Protein AF-A0A8H6C414-F1 (afdb_monomer_lite)

Secondary structure (DSSP, 8-state):
-PPPPPHHHHHH-TT--SS--GGGGGGHHHHHHHHTT---HHHHHHHHHHHHHHHHHHHHHHTS-TT-HHHHHHHHHHHHHHHHTTS-S-SS-TTHHHHT--HHHHHTTB--S--TT---TTPBPPHHHHTT----TT-HHHHHHHHHTT---SGGG-

Structure (mmCIF, N/CA/C/O backbone):
data_AF-A0A8H6C414-F1
#
_entry.id   AF-A0A8H6C414-F1
#
loop_
_atom_site.group_PDB
_atom_site.id
_atom_site.type_symbol
_atom_site.label_atom_id
_atom_site.label_alt_id
_atom_site.label_comp_id
_atom_site.label_asym_id
_atom_site.label_entity_id
_atom_site.label_seq_id
_atom_site.pdbx_PDB_ins_code
_atom_site.Cartn_x
_atom_site.Cartn_y
_atom_site.Cartn_z
_atom_site.occupancy
_atom_site.B_iso_or_equiv
_atom_site.auth_seq_id
_atom_site.auth_comp_id
_atom_site.auth_asym_id
_atom_site.auth_atom_id
_atom_site.pdbx_PDB_model_num
ATOM 1 N N . MET A 1 1 ? -16.250 -7.661 -30.172 1.00 55.28 1 MET A N 1
ATOM 2 C CA . MET A 1 1 ? -16.995 -6.475 -29.689 1.00 55.28 1 MET A CA 1
ATOM 3 C C . MET A 1 1 ? -18.464 -6.664 -30.023 1.00 55.28 1 MET A C 1
ATOM 5 O O . MET A 1 1 ? -18.756 -7.113 -31.124 1.00 55.28 1 MET A O 1
ATOM 9 N N . VAL A 1 2 ? -19.365 -6.396 -29.077 1.00 76.69 2 VAL A N 1
ATOM 10 C CA . VAL A 1 2 ? -20.818 -6.556 -29.272 1.00 76.69 2 VAL A CA 1
ATOM 11 C C . VAL A 1 2 ? -21.395 -5.284 -29.899 1.00 76.69 2 VAL A C 1
ATOM 13 O O . VAL A 1 2 ? -20.904 -4.189 -29.630 1.00 76.69 2 VAL A O 1
ATOM 16 N N . ARG A 1 3 ? -22.421 -5.423 -30.749 1.00 89.00 3 ARG A N 1
ATOM 17 C CA . ARG A 1 3 ? -23.124 -4.279 -31.353 1.00 89.00 3 ARG A CA 1
ATOM 18 C C . ARG A 1 3 ? -23.743 -3.371 -30.285 1.00 89.00 3 ARG A C 1
ATOM 20 O O . ARG A 1 3 ? -24.159 -3.845 -29.230 1.00 89.00 3 ARG A O 1
ATOM 27 N N . ALA A 1 4 ? -23.894 -2.085 -30.593 1.00 89.44 4 ALA A N 1
ATOM 28 C CA . ALA A 1 4 ? -24.640 -1.169 -29.735 1.00 89.44 4 ALA A CA 1
ATOM 29 C C . ALA A 1 4 ? -26.139 -1.537 -29.707 1.00 89.44 4 ALA A C 1
ATOM 31 O O . ALA A 1 4 ? -26.754 -1.771 -30.752 1.00 89.44 4 ALA A O 1
ATOM 32 N N . LEU A 1 5 ? -26.720 -1.592 -28.504 1.00 89.75 5 LEU A N 1
ATOM 33 C CA . LEU A 1 5 ? -28.137 -1.902 -28.290 1.00 89.75 5 LEU A CA 1
ATOM 34 C C . LEU A 1 5 ? -29.018 -0.684 -28.601 1.00 89.75 5 LEU A C 1
ATOM 36 O O . LEU A 1 5 ? -28.712 0.441 -28.195 1.00 89.75 5 LEU A O 1
ATOM 40 N N . LYS A 1 6 ? -30.151 -0.913 -29.271 1.00 93.19 6 LYS A N 1
ATOM 41 C CA . LYS A 1 6 ? -31.196 0.098 -29.500 1.00 93.19 6 LYS A CA 1
ATOM 42 C C . LYS A 1 6 ? -31.858 0.494 -28.173 1.00 93.19 6 LYS A C 1
ATOM 44 O O . LYS A 1 6 ? -31.797 -0.236 -27.185 1.00 93.19 6 LYS A O 1
ATOM 49 N N . HIS A 1 7 ? -32.560 1.629 -28.151 1.00 92.12 7 HIS A N 1
ATOM 50 C CA . HIS A 1 7 ? -33.200 2.151 -26.934 1.00 92.12 7 HIS A CA 1
ATOM 51 C C . HIS A 1 7 ? -34.123 1.130 -26.235 1.00 92.12 7 HIS A C 1
ATOM 53 O O . HIS A 1 7 ? -34.036 0.944 -25.021 1.00 92.12 7 HIS A O 1
ATOM 59 N N . HIS A 1 8 ? -34.970 0.425 -26.993 1.00 95.00 8 HIS A N 1
ATOM 60 C CA . HIS A 1 8 ? -35.868 -0.597 -26.442 1.00 95.00 8 HIS A CA 1
ATOM 61 C C . HIS A 1 8 ? -35.103 -1.820 -25.907 1.00 95.00 8 HIS A C 1
ATOM 63 O O . HIS A 1 8 ? -35.421 -2.314 -24.828 1.00 95.00 8 HIS A O 1
ATOM 69 N N . GLU A 1 9 ? -34.048 -2.250 -26.602 1.00 91.81 9 GLU A N 1
ATOM 70 C CA . GLU A 1 9 ? -33.185 -3.364 -26.189 1.00 91.81 9 GLU A CA 1
ATOM 71 C C . GLU A 1 9 ? -32.452 -3.030 -24.883 1.00 91.81 9 GLU A C 1
ATOM 73 O O . GLU A 1 9 ? -32.465 -3.824 -23.947 1.00 91.81 9 GLU A O 1
ATOM 78 N N . LYS A 1 10 ? -31.898 -1.817 -24.761 1.00 91.00 10 LYS A N 1
ATOM 79 C CA . LYS A 1 10 ? -31.228 -1.346 -23.537 1.00 91.00 10 LYS A CA 1
ATOM 80 C C . LYS A 1 10 ? -32.195 -1.212 -22.356 1.00 91.00 10 LYS A C 1
ATOM 82 O O . LYS A 1 10 ? -31.804 -1.438 -21.212 1.00 91.00 10 LYS A O 1
ATOM 87 N N . LYS A 1 11 ? -33.464 -0.862 -22.611 1.00 92.62 11 LYS A N 1
ATOM 88 C CA . LYS A 1 11 ? -34.499 -0.776 -21.566 1.00 92.62 11 LYS A CA 1
ATOM 89 C C . LYS A 1 11 ? -34.843 -2.154 -20.987 1.00 92.62 11 LYS A C 1
ATOM 91 O O . LYS A 1 11 ? -35.107 -2.226 -19.787 1.00 92.62 11 LYS A O 1
ATOM 96 N N . LEU A 1 12 ? -34.804 -3.207 -21.806 1.00 92.94 12 LEU A N 1
ATOM 97 C CA . LEU A 1 12 ? -35.007 -4.599 -21.384 1.00 92.94 12 LEU A CA 1
ATOM 98 C C . LEU A 1 12 ? -33.736 -5.197 -20.755 1.00 92.94 12 LEU A C 1
ATOM 100 O O . LEU A 1 12 ? -33.794 -5.822 -19.700 1.00 92.94 12 LEU A O 1
ATOM 104 N N . LEU A 1 13 ? -32.573 -4.945 -21.355 1.00 91.00 13 LEU A N 1
ATOM 105 C CA . LEU A 1 13 ? -31.289 -5.564 -21.013 1.00 91.00 13 LEU A CA 1
ATOM 106 C C . LEU A 1 13 ? -30.410 -4.657 -20.137 1.00 91.00 13 LEU A C 1
ATOM 108 O O . LEU A 1 13 ? -29.218 -4.502 -20.375 1.00 91.00 13 LEU A O 1
ATOM 112 N N . LYS A 1 14 ? -30.982 -4.053 -19.089 1.00 88.44 14 LYS A N 1
ATOM 113 C CA . LYS A 1 14 ? -30.260 -3.088 -18.230 1.00 88.44 14 LYS A CA 1
ATOM 114 C C . LYS A 1 14 ? -29.111 -3.689 -17.417 1.00 88.44 14 LYS A C 1
ATOM 116 O O . LYS A 1 14 ? -28.206 -2.965 -17.026 1.00 88.44 14 LYS A O 1
ATOM 121 N N . LYS A 1 15 ? -29.193 -4.982 -17.095 1.00 88.38 15 LYS A N 1
ATOM 122 C CA . LYS A 1 15 ? -28.200 -5.702 -16.276 1.00 88.38 15 LYS A CA 1
ATOM 123 C C . LYS A 1 15 ? -27.176 -6.465 -17.120 1.00 88.38 15 LYS A C 1
ATOM 125 O O . LYS A 1 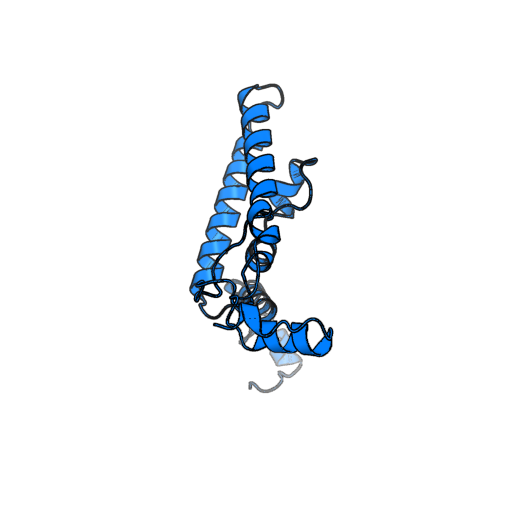15 ? -26.329 -7.141 -16.550 1.00 88.38 15 LYS A O 1
ATOM 130 N N . VAL A 1 16 ? -27.308 -6.426 -18.445 1.00 86.94 16 VAL A N 1
ATOM 131 C CA . VAL A 1 16 ? -26.454 -7.195 -19.348 1.00 86.94 16 VAL A CA 1
ATOM 132 C C . VAL A 1 16 ? -25.250 -6.340 -19.705 1.00 86.94 16 VAL A C 1
ATOM 134 O O . VAL A 1 16 ? -25.345 -5.430 -20.525 1.00 86.94 16 VAL A O 1
ATOM 137 N N . ASP A 1 17 ? -24.130 -6.658 -19.071 1.00 85.94 17 ASP A N 1
ATOM 138 C CA . ASP A 1 17 ? -22.801 -6.189 -19.439 1.00 85.94 17 ASP A CA 1
ATOM 139 C C . ASP A 1 17 ? -21.892 -7.420 -19.574 1.00 85.94 17 ASP A C 1
ATOM 141 O O . ASP A 1 17 ? -21.888 -8.304 -18.714 1.00 85.94 17 ASP A O 1
ATOM 145 N N . PHE A 1 18 ? -21.184 -7.521 -20.699 1.00 86.25 18 PHE A N 1
ATOM 146 C CA . PHE A 1 18 ? -20.274 -8.634 -20.980 1.00 86.25 18 PHE A CA 1
ATOM 147 C C . PHE A 1 18 ? -18.849 -8.372 -20.484 1.00 86.25 18 PHE A C 1
ATOM 149 O O . PHE A 1 18 ? -18.038 -9.293 -20.500 1.00 86.25 18 PHE A O 1
ATOM 156 N N . LEU A 1 19 ? -18.529 -7.130 -20.114 1.00 86.38 19 LEU A N 1
ATOM 157 C CA . LEU A 1 19 ? -17.177 -6.706 -19.756 1.00 86.38 19 LEU A CA 1
ATOM 158 C C . LEU A 1 19 ? -17.021 -6.471 -18.257 1.00 86.38 19 LEU A C 1
ATOM 160 O O . LEU A 1 19 ? -15.964 -6.773 -17.714 1.00 86.38 19 LEU A O 1
ATOM 164 N N . ASP A 1 20 ? -18.036 -5.914 -17.600 1.00 87.19 20 ASP A N 1
ATOM 165 C CA . ASP A 1 20 ? -17.986 -5.609 -16.171 1.00 87.19 20 ASP A CA 1
ATOM 166 C C . ASP A 1 20 ? -19.025 -6.431 -15.411 1.00 87.19 20 ASP A C 1
ATOM 168 O O . ASP A 1 20 ? -20.238 -6.205 -15.502 1.00 87.19 20 ASP A O 1
ATOM 172 N N . TRP A 1 21 ? -18.551 -7.428 -14.668 1.00 87.56 21 TRP A N 1
ATOM 173 C CA . TRP A 1 21 ? -19.389 -8.182 -13.749 1.00 87.56 21 TRP A CA 1
ATOM 174 C C . TRP A 1 21 ? -19.238 -7.640 -12.335 1.00 87.56 21 TRP A C 1
ATOM 176 O O . TRP A 1 21 ? -18.166 -7.237 -11.899 1.00 87.56 21 TRP A O 1
ATOM 186 N N . LYS A 1 22 ? -20.311 -7.721 -11.538 1.00 87.56 22 LYS A N 1
ATOM 187 C CA . LYS A 1 22 ? -20.277 -7.273 -10.131 1.00 87.56 22 LYS A CA 1
ATOM 188 C C . LYS A 1 22 ? -19.168 -7.941 -9.308 1.00 87.56 22 LYS A C 1
ATOM 190 O O . LYS A 1 22 ? -18.692 -7.352 -8.342 1.00 87.56 22 LYS A O 1
ATOM 195 N N . GLN A 1 23 ? -18.783 -9.162 -9.675 1.00 87.62 23 GLN A N 1
ATOM 196 C CA . GLN A 1 23 ? -17.696 -9.899 -9.038 1.00 87.62 23 GLN A CA 1
ATOM 197 C C . GLN A 1 23 ? -16.316 -9.284 -9.316 1.00 87.62 23 GLN A C 1
ATOM 199 O O . GLN A 1 23 ? -15.444 -9.372 -8.453 1.00 87.62 23 GLN A O 1
ATOM 204 N N . ASP A 1 24 ? -16.141 -8.612 -10.455 1.00 82.81 24 ASP A N 1
ATOM 205 C CA . ASP A 1 24 ? -14.862 -8.036 -10.884 1.00 82.81 24 ASP A CA 1
ATOM 206 C C . ASP A 1 24 ? -14.526 -6.735 -10.140 1.00 82.81 24 ASP A C 1
ATOM 208 O O . ASP A 1 24 ? -13.420 -6.208 -10.261 1.00 82.81 24 ASP A O 1
ATOM 212 N N . GLN A 1 25 ? -15.469 -6.212 -9.343 1.00 83.50 25 GLN A N 1
ATOM 213 C CA . GLN A 1 25 ? -15.310 -5.002 -8.527 1.00 83.50 25 GLN A CA 1
ATOM 214 C C . GLN A 1 25 ? -14.706 -3.827 -9.323 1.00 83.50 25 GLN A C 1
ATOM 216 O O . GLN A 1 25 ? -13.830 -3.112 -8.825 1.00 83.50 25 GLN A O 1
ATOM 221 N N . GLY A 1 26 ? -15.151 -3.642 -10.572 1.00 86.00 26 GLY A N 1
ATOM 222 C CA . GLY A 1 26 ? -14.665 -2.583 -11.458 1.00 86.00 26 GLY A CA 1
ATOM 223 C C . GLY A 1 26 ? -13.219 -2.775 -11.925 1.00 86.00 26 GLY A C 1
ATOM 224 O O . GLY A 1 26 ? -12.509 -1.790 -12.124 1.00 86.00 26 GLY A O 1
ATOM 225 N N . HIS A 1 27 ? -12.751 -4.025 -12.052 1.00 87.06 27 HIS A N 1
ATOM 226 C CA . HIS A 1 27 ? -11.415 -4.388 -12.558 1.00 87.06 27 HIS A CA 1
ATOM 227 C C . HIS A 1 27 ? -10.257 -3.728 -11.800 1.00 87.06 27 HIS A C 1
ATOM 229 O O . HIS A 1 27 ? -9.177 -3.472 -12.349 1.00 87.06 27 HIS A O 1
ATOM 235 N N . ARG A 1 28 ? -10.466 -3.441 -10.509 1.00 87.38 28 ARG A N 1
ATOM 236 C CA . ARG A 1 28 ? -9.484 -2.747 -9.663 1.00 87.38 28 ARG A CA 1
ATOM 237 C C . ARG A 1 28 ? -8.161 -3.500 -9.581 1.00 87.38 28 ARG A C 1
ATOM 239 O O . ARG A 1 28 ? -7.095 -2.892 -9.523 1.00 87.38 28 ARG A O 1
ATOM 246 N N . ASP A 1 29 ? -8.232 -4.821 -9.597 1.00 89.00 29 ASP A N 1
ATOM 247 C CA . ASP A 1 29 ? -7.068 -5.693 -9.624 1.00 89.00 29 ASP A CA 1
ATOM 248 C C . ASP A 1 29 ? -6.194 -5.462 -10.866 1.00 89.00 29 ASP A C 1
ATOM 250 O O . ASP A 1 29 ? -4.993 -5.234 -10.754 1.00 89.00 29 ASP A O 1
ATOM 254 N N . THR A 1 30 ? -6.809 -5.395 -12.039 1.00 91.00 30 THR A N 1
ATOM 255 C CA . THR A 1 30 ? -6.170 -5.173 -13.331 1.00 91.00 30 THR A CA 1
ATOM 256 C C . THR A 1 30 ? -5.620 -3.756 -13.415 1.00 91.00 30 THR A C 1
ATOM 258 O O . THR A 1 30 ? -4.513 -3.558 -13.915 1.00 91.00 30 THR A O 1
ATOM 261 N N . GLN A 1 31 ? -6.339 -2.770 -12.870 1.00 91.75 31 GLN A N 1
ATOM 262 C CA . GLN A 1 31 ? -5.851 -1.396 -12.765 1.00 91.75 31 GLN A CA 1
ATOM 263 C C . GLN A 1 31 ? -4.562 -1.326 -11.933 1.00 91.75 31 GLN A C 1
ATOM 265 O O . GLN A 1 31 ? -3.556 -0.807 -12.411 1.00 91.75 31 GLN A O 1
ATOM 270 N N . VAL A 1 32 ? -4.566 -1.890 -10.721 1.00 91.69 32 VAL A N 1
ATOM 271 C CA . VAL A 1 32 ? -3.405 -1.869 -9.814 1.00 91.69 32 VAL A CA 1
ATOM 272 C C . VAL A 1 32 ? -2.231 -2.654 -10.400 1.00 91.69 32 VAL A C 1
ATOM 274 O O . VAL A 1 32 ? -1.097 -2.173 -10.359 1.00 91.69 32 VAL A O 1
ATOM 277 N N . MET A 1 33 ? -2.489 -3.821 -10.994 1.00 90.88 33 MET A N 1
ATOM 278 C CA . MET A 1 33 ? -1.456 -4.616 -11.663 1.00 90.88 33 MET A CA 1
ATOM 279 C C . MET A 1 33 ? -0.795 -3.853 -12.810 1.00 90.88 33 MET A C 1
ATOM 281 O O . MET A 1 33 ? 0.428 -3.881 -12.924 1.00 90.88 33 MET A O 1
ATOM 285 N N . ARG A 1 34 ? -1.578 -3.130 -13.622 1.00 90.94 34 ARG A N 1
ATOM 286 C CA . ARG A 1 34 ? -1.046 -2.282 -14.698 1.00 90.94 34 ARG A CA 1
ATOM 287 C C . ARG A 1 34 ? -0.235 -1.110 -14.150 1.00 90.94 34 ARG A C 1
ATOM 289 O O . ARG A 1 34 ? 0.830 -0.826 -14.683 1.00 90.94 34 ARG A O 1
ATOM 296 N N . THR A 1 35 ? -0.705 -0.455 -13.086 1.00 90.12 35 THR A N 1
ATOM 297 C CA . THR A 1 35 ? -0.011 0.695 -12.483 1.00 90.12 35 THR A CA 1
ATOM 298 C C . THR A 1 35 ? 1.359 0.327 -11.914 1.00 90.12 35 THR A C 1
ATOM 300 O O . THR A 1 35 ? 2.308 1.078 -12.109 1.00 90.12 35 THR A O 1
ATOM 303 N N . TYR A 1 36 ? 1.474 -0.809 -11.220 1.00 89.56 36 TYR A N 1
ATOM 304 C CA . TYR A 1 36 ? 2.719 -1.223 -10.552 1.00 89.56 36 TYR A CA 1
ATOM 305 C C . TYR A 1 36 ? 3.469 -2.343 -11.280 1.00 89.56 36 TYR A C 1
ATOM 307 O O . TYR A 1 36 ? 4.361 -2.951 -10.697 1.00 89.56 36 TYR A O 1
ATOM 315 N N . HIS A 1 37 ? 3.097 -2.629 -12.530 1.00 87.56 37 HIS A N 1
ATOM 316 C CA . HIS A 1 37 ? 3.706 -3.667 -13.361 1.00 87.56 37 HIS A CA 1
ATOM 317 C C . HIS A 1 37 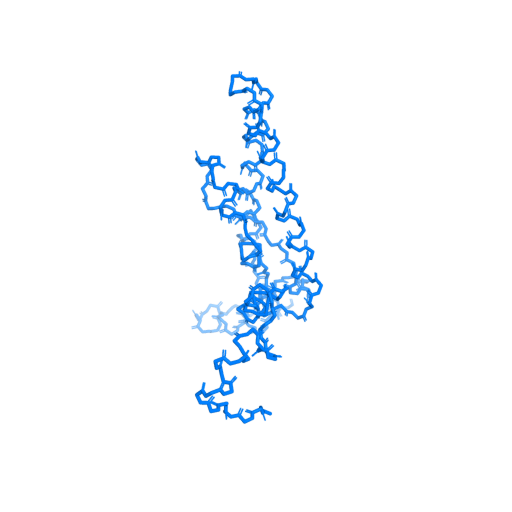? 3.848 -5.024 -12.638 1.00 87.56 37 HIS A C 1
ATOM 319 O O . HIS A 1 37 ? 4.922 -5.619 -12.552 1.00 87.56 37 HIS A O 1
ATOM 325 N N . ILE A 1 38 ? 2.745 -5.515 -12.073 1.00 87.88 38 ILE A N 1
ATOM 326 C CA . ILE A 1 38 ? 2.714 -6.822 -11.409 1.00 87.88 38 ILE A CA 1
ATOM 327 C C . ILE A 1 38 ? 2.563 -7.903 -12.481 1.00 87.88 38 ILE A C 1
ATOM 329 O O . ILE A 1 38 ? 1.561 -7.928 -13.195 1.00 87.88 38 ILE A O 1
ATOM 333 N N . GLN A 1 39 ? 3.545 -8.799 -12.571 1.00 86.25 39 GLN A N 1
ATOM 334 C CA . GLN A 1 39 ? 3.563 -9.880 -13.562 1.00 86.25 39 GLN A CA 1
ATOM 335 C C . GLN A 1 39 ? 2.593 -11.008 -13.190 1.00 86.25 39 GLN A C 1
ATOM 337 O O . GLN A 1 39 ? 1.798 -11.454 -14.015 1.00 86.25 39 GLN A O 1
ATOM 342 N N . ASN A 1 40 ? 2.614 -11.429 -11.924 1.00 89.50 40 ASN A N 1
ATOM 343 C CA . ASN A 1 40 ? 1.815 -12.552 -11.450 1.00 89.50 40 ASN A CA 1
ATOM 344 C C . ASN A 1 40 ? 0.456 -12.083 -10.926 1.00 89.50 40 ASN A C 1
ATOM 346 O O . ASN A 1 40 ? 0.368 -11.265 -10.008 1.00 89.50 40 ASN A O 1
ATOM 350 N N . ARG A 1 41 ? -0.628 -12.661 -11.453 1.00 88.81 41 ARG A N 1
ATOM 351 C CA . ARG A 1 41 ? -1.994 -12.372 -10.986 1.00 88.81 41 ARG A CA 1
ATOM 352 C C . ARG A 1 41 ? -2.217 -12.769 -9.526 1.00 88.81 41 ARG A C 1
ATOM 354 O O . ARG A 1 41 ? -2.922 -12.076 -8.795 1.00 88.81 41 ARG A O 1
ATOM 361 N N . GLU A 1 42 ? -1.596 -13.860 -9.089 1.00 91.19 42 GLU A N 1
ATOM 362 C CA . GLU A 1 42 ? -1.721 -14.354 -7.716 1.00 91.19 42 GLU A CA 1
ATOM 363 C C . GLU A 1 42 ? -1.198 -13.373 -6.668 1.00 91.19 42 GLU A C 1
ATOM 365 O O . GLU A 1 42 ? -1.753 -13.302 -5.571 1.00 91.19 42 GLU A O 1
ATOM 370 N N . ASP A 1 43 ? -0.155 -12.608 -6.991 1.00 90.50 43 ASP A N 1
ATOM 371 C CA . ASP A 1 43 ? 0.483 -11.689 -6.046 1.00 90.50 43 ASP A CA 1
ATOM 372 C C . ASP A 1 43 ? -0.510 -10.639 -5.555 1.00 90.50 43 ASP A C 1
ATOM 374 O O . ASP A 1 43 ? -0.570 -10.339 -4.362 1.00 90.50 43 ASP A O 1
ATOM 378 N N . TYR A 1 44 ? -1.366 -10.144 -6.454 1.00 91.75 44 TYR A N 1
ATOM 379 C CA . TYR A 1 44 ? -2.427 -9.214 -6.087 1.00 91.75 44 TYR A CA 1
ATOM 380 C C . TYR A 1 44 ? -3.378 -9.825 -5.049 1.00 91.75 44 TYR A C 1
ATOM 382 O O . TYR A 1 44 ? -3.683 -9.198 -4.031 1.00 91.75 44 TYR A O 1
ATOM 390 N N . HIS A 1 45 ? -3.821 -11.066 -5.266 1.00 92.50 45 HIS A N 1
ATOM 391 C CA . HIS A 1 45 ? -4.729 -11.749 -4.345 1.00 92.50 45 HIS A CA 1
ATOM 392 C C . HIS A 1 45 ? -4.054 -12.069 -3.001 1.00 92.50 45 HIS A C 1
ATOM 394 O O . HIS A 1 45 ? -4.687 -11.906 -1.953 1.00 92.50 45 HIS A O 1
ATOM 400 N N . LYS A 1 46 ? -2.764 -12.438 -3.006 1.00 93.44 46 LYS A N 1
ATOM 401 C CA . LYS A 1 46 ? -1.954 -12.645 -1.792 1.00 93.44 46 LYS A CA 1
ATOM 402 C C . LYS A 1 46 ? -1.863 -11.355 -0.970 1.00 93.44 46 LYS A C 1
ATOM 404 O O . LYS A 1 46 ? -2.181 -11.368 0.220 1.00 93.44 46 LYS A O 1
ATOM 409 N N . TYR A 1 47 ? -1.534 -10.225 -1.598 1.00 93.38 47 TYR A N 1
ATOM 410 C CA . TYR A 1 47 ? -1.494 -8.930 -0.912 1.00 93.38 47 TYR A CA 1
ATOM 411 C C . TYR A 1 47 ? -2.867 -8.485 -0.410 1.00 93.38 47 TYR A C 1
ATOM 413 O O . TYR A 1 47 ? -2.978 -7.983 0.708 1.00 93.38 47 TYR A O 1
ATOM 421 N N . ASN A 1 48 ? -3.928 -8.710 -1.187 1.00 93.12 48 ASN A N 1
ATOM 422 C CA . ASN A 1 48 ? -5.280 -8.360 -0.762 1.00 93.12 48 ASN A CA 1
ATOM 423 C C . ASN A 1 48 ? -5.715 -9.155 0.477 1.00 93.12 48 ASN A C 1
ATOM 425 O O . ASN A 1 48 ? -6.324 -8.591 1.387 1.00 93.12 48 ASN A O 1
ATOM 429 N N . LYS A 1 49 ? -5.345 -10.440 0.555 1.00 95.06 49 LYS A N 1
ATOM 430 C CA . LYS A 1 49 ? -5.583 -11.272 1.740 1.00 95.06 49 LYS A CA 1
ATOM 431 C C . LYS A 1 49 ? -4.866 -10.709 2.969 1.00 95.06 49 LYS A C 1
ATOM 433 O O . LYS A 1 49 ? -5.506 -10.522 3.999 1.00 95.06 49 LYS A O 1
ATOM 438 N N . ILE A 1 50 ? -3.591 -10.338 2.829 1.00 94.12 50 ILE A N 1
ATOM 439 C CA . ILE A 1 50 ? -2.798 -9.731 3.912 1.00 94.12 50 ILE A CA 1
ATOM 440 C C . ILE A 1 50 ? -3.429 -8.414 4.386 1.00 94.12 50 ILE A C 1
ATOM 442 O O . ILE A 1 50 ? -3.622 -8.221 5.586 1.00 94.12 50 ILE A O 1
ATOM 446 N N . CYS A 1 51 ? -3.812 -7.520 3.467 1.00 93.50 51 CYS A N 1
ATOM 447 C CA . CYS A 1 51 ? -4.523 -6.290 3.827 1.00 93.50 51 CYS A CA 1
ATOM 448 C C . CYS A 1 51 ? -5.850 -6.586 4.539 1.00 93.50 51 CYS A C 1
ATOM 450 O O . CYS A 1 51 ? -6.205 -5.893 5.490 1.00 93.50 51 CYS A O 1
ATOM 452 N N . GLY A 1 52 ? -6.584 -7.609 4.094 1.00 93.94 52 GLY A N 1
ATOM 453 C CA . GLY A 1 52 ? -7.810 -8.063 4.742 1.00 93.94 52 GLY A CA 1
ATOM 454 C C . GLY A 1 52 ? -7.573 -8.529 6.177 1.00 93.94 52 GLY A C 1
ATOM 455 O O . GLY A 1 52 ? -8.318 -8.138 7.070 1.00 93.94 52 GLY A O 1
ATOM 456 N N . ASP A 1 53 ? -6.521 -9.305 6.422 1.00 94.44 53 ASP A N 1
ATOM 457 C CA . ASP A 1 53 ? -6.208 -9.818 7.757 1.00 94.44 53 ASP A CA 1
ATOM 458 C C . ASP A 1 53 ? -5.722 -8.713 8.707 1.00 94.44 53 ASP A C 1
ATOM 460 O O . ASP A 1 53 ? -6.130 -8.690 9.870 1.00 94.44 53 ASP A O 1
ATOM 464 N N . ILE A 1 54 ? -4.967 -7.728 8.205 1.00 92.94 54 ILE A N 1
ATOM 465 C CA . ILE A 1 54 ? -4.608 -6.520 8.970 1.00 92.94 54 ILE A CA 1
ATOM 466 C C . ILE A 1 54 ? -5.866 -5.735 9.363 1.00 92.94 54 ILE A C 1
ATOM 468 O O . ILE A 1 54 ? -6.013 -5.356 10.524 1.00 92.94 54 ILE A O 1
ATOM 472 N N . ARG A 1 55 ? -6.803 -5.527 8.428 1.00 91.81 55 ARG A N 1
ATOM 473 C CA . ARG A 1 55 ? -8.064 -4.824 8.717 1.00 91.81 55 ARG A CA 1
ATOM 474 C C . ARG A 1 55 ? -8.950 -5.596 9.688 1.00 91.81 55 ARG A C 1
ATOM 476 O O . ARG A 1 55 ? -9.523 -4.994 10.586 1.00 91.81 55 ARG A O 1
ATOM 483 N N . LYS A 1 56 ? -9.034 -6.925 9.560 1.00 93.12 56 LYS A N 1
ATOM 484 C CA . LYS A 1 56 ? -9.753 -7.771 10.528 1.00 93.12 56 LYS A CA 1
ATOM 485 C C . LYS A 1 56 ? -9.150 -7.650 11.922 1.00 93.12 56 LYS A C 1
ATOM 487 O O . LYS A 1 56 ? -9.897 -7.591 12.892 1.00 93.12 56 LYS A O 1
ATOM 492 N N . LEU A 1 57 ? -7.820 -7.630 12.032 1.00 92.31 57 LEU A N 1
ATOM 493 C CA . LEU A 1 57 ? -7.144 -7.441 13.312 1.00 92.31 57 LEU A CA 1
ATOM 494 C C . LEU A 1 57 ? -7.442 -6.054 13.893 1.00 92.31 57 LEU A C 1
ATOM 496 O O . LEU A 1 57 ? -7.809 -5.966 15.060 1.00 92.31 57 LEU A O 1
ATOM 500 N N . ALA A 1 58 ? -7.356 -4.999 13.079 1.00 91.44 58 ALA A N 1
ATOM 501 C CA . ALA A 1 58 ? -7.691 -3.636 13.492 1.00 91.44 58 ALA A CA 1
ATOM 502 C C . ALA A 1 58 ? -9.149 -3.522 13.972 1.00 91.44 58 ALA A C 1
ATOM 504 O O . ALA A 1 58 ? -9.396 -2.991 15.049 1.00 91.44 58 ALA A O 1
ATOM 505 N N . HIS A 1 59 ? -10.094 -4.122 13.245 1.00 91.69 59 HIS A N 1
ATOM 506 C CA . HIS A 1 59 ? -11.500 -4.168 13.645 1.00 91.69 59 HIS A CA 1
ATOM 507 C C . HIS A 1 59 ? -11.710 -4.967 14.941 1.00 91.69 59 HIS A C 1
ATOM 509 O O . HIS A 1 59 ? -12.500 -4.597 15.800 1.00 91.69 59 HIS A O 1
ATOM 515 N N . LYS A 1 60 ? -10.998 -6.083 15.136 1.00 91.62 60 LYS A N 1
ATOM 516 C CA . LYS A 1 60 ? -11.066 -6.821 16.410 1.00 91.62 60 LYS A CA 1
ATOM 517 C C . LYS A 1 60 ? -10.528 -5.993 17.578 1.00 91.62 60 LYS A C 1
ATOM 519 O O . LYS A 1 60 ? -11.098 -6.059 18.660 1.00 91.62 60 LYS A O 1
ATOM 524 N N . LEU A 1 61 ? -9.472 -5.208 17.363 1.00 90.19 61 LEU A N 1
ATOM 525 C CA . LEU A 1 61 ? -8.943 -4.288 18.373 1.00 90.19 61 LEU A CA 1
ATOM 526 C C . LEU A 1 61 ? -9.920 -3.144 18.668 1.00 90.19 61 LEU A C 1
ATOM 528 O O . LEU A 1 61 ? -10.058 -2.757 19.827 1.00 90.19 61 LEU A O 1
ATOM 532 N N . SER A 1 62 ? -10.648 -2.647 17.662 1.00 88.75 62 SER A N 1
ATOM 533 C CA . SER A 1 62 ? -11.622 -1.571 17.862 1.00 88.75 62 SER A CA 1
ATOM 534 C C . SER A 1 62 ? -12.832 -1.989 18.701 1.00 88.75 62 SER A C 1
ATOM 536 O O . SER A 1 62 ? -13.439 -1.121 19.326 1.00 88.75 62 SER A O 1
ATOM 538 N N . LEU A 1 63 ? -13.152 -3.289 18.743 1.00 91.94 63 LEU A N 1
ATOM 539 C CA . LEU A 1 63 ? -14.224 -3.861 19.568 1.00 91.94 63 LEU A CA 1
ATOM 540 C C . LEU A 1 63 ? -13.878 -3.958 21.068 1.00 91.94 63 LEU A C 1
ATOM 542 O O . LEU A 1 63 ? -14.783 -4.155 21.874 1.00 91.94 63 LEU A O 1
ATOM 546 N N . LEU A 1 64 ? -12.600 -3.848 21.452 1.00 91.44 64 LEU A N 1
ATOM 547 C CA . LEU A 1 64 ? -12.173 -3.856 22.860 1.00 91.44 64 LEU A CA 1
ATOM 548 C C . LEU A 1 64 ? -12.429 -2.501 23.535 1.00 91.44 64 LEU A C 1
ATOM 550 O O . LEU A 1 64 ? -12.582 -1.489 22.849 1.00 91.44 64 LEU A O 1
ATOM 554 N N . GLN A 1 65 ? -12.421 -2.443 24.871 1.00 91.00 65 GLN A N 1
ATOM 555 C CA . GLN A 1 65 ? -12.601 -1.166 25.567 1.00 91.00 65 GLN A CA 1
ATOM 556 C C . GLN A 1 65 ? -11.402 -0.233 25.300 1.00 91.00 65 GLN A C 1
ATOM 558 O O . GLN A 1 65 ? -10.255 -0.688 25.304 1.00 91.00 65 GLN A O 1
ATOM 563 N N . PRO A 1 66 ? -11.621 1.078 25.075 1.00 88.62 66 PRO A N 1
ATOM 564 C CA . PRO A 1 66 ? -10.537 2.029 24.799 1.00 88.62 66 PRO A CA 1
ATOM 565 C C . PRO A 1 66 ? -9.502 2.160 25.925 1.00 88.62 66 PRO A C 1
ATOM 567 O O . PRO A 1 66 ? -8.366 2.548 25.677 1.00 88.62 66 PRO A O 1
ATOM 570 N N . THR A 1 67 ? -9.897 1.853 27.160 1.00 92.69 67 THR A N 1
ATOM 571 C CA . THR A 1 67 ? -9.068 1.974 28.367 1.00 92.69 67 THR A CA 1
ATOM 572 C C . THR A 1 67 ? -8.156 0.775 28.607 1.00 92.69 67 THR A C 1
ATOM 574 O O . THR A 1 67 ? -7.265 0.854 29.451 1.00 92.69 67 THR A O 1
ATOM 577 N N . ASP A 1 68 ? -8.369 -0.337 27.899 1.00 93.88 68 ASP A N 1
ATOM 578 C CA . ASP A 1 68 ? -7.634 -1.571 28.155 1.00 93.88 68 ASP A CA 1
ATOM 579 C C . ASP A 1 68 ? -6.156 -1.428 27.743 1.00 93.88 68 ASP A C 1
ATOM 581 O O . ASP A 1 68 ? -5.862 -1.131 26.578 1.00 93.88 68 ASP A O 1
ATOM 585 N N . PRO A 1 69 ? -5.188 -1.733 28.634 1.00 94.31 69 PRO A N 1
ATOM 586 C CA . PRO A 1 69 ? -3.760 -1.642 28.311 1.00 94.31 69 PRO A CA 1
ATOM 587 C C . PRO A 1 69 ? -3.346 -2.521 27.123 1.00 94.31 69 PRO A C 1
ATOM 589 O O . PRO A 1 69 ? -2.426 -2.188 26.374 1.00 94.31 69 PRO A O 1
ATOM 592 N N . PHE A 1 70 ? -4.038 -3.648 26.932 1.00 94.38 70 PHE A N 1
ATOM 593 C CA . PHE A 1 70 ? -3.804 -4.567 25.821 1.00 94.38 70 PHE A CA 1
ATOM 594 C C . PHE A 1 70 ? -4.082 -3.902 24.470 1.00 94.38 70 PHE A C 1
ATOM 596 O O . PHE A 1 70 ? -3.268 -4.004 23.549 1.00 94.38 70 PHE A O 1
ATOM 603 N N . ARG A 1 71 ? -5.201 -3.175 24.366 1.00 92.62 71 ARG A N 1
ATOM 604 C CA . ARG A 1 71 ? -5.593 -2.469 23.147 1.00 92.62 71 ARG A CA 1
ATOM 605 C C . ARG A 1 71 ? -4.539 -1.431 22.773 1.00 92.62 71 ARG A C 1
ATOM 607 O O . ARG A 1 71 ? -4.010 -1.485 21.667 1.00 92.62 71 ARG A O 1
ATOM 614 N N . ILE A 1 72 ? -4.163 -0.577 23.724 1.00 91.19 72 ILE A N 1
ATOM 615 C CA . ILE A 1 72 ? -3.180 0.498 23.521 1.00 91.19 72 ILE A CA 1
ATOM 616 C C . ILE A 1 72 ? -1.834 -0.075 23.054 1.00 91.19 72 ILE A C 1
ATOM 618 O O . ILE A 1 72 ? -1.266 0.377 22.057 1.00 91.19 72 ILE A O 1
ATOM 622 N N . LYS A 1 73 ? -1.345 -1.126 23.727 1.00 93.75 73 LYS A N 1
ATOM 623 C CA . LYS A 1 73 ? -0.069 -1.770 23.388 1.00 93.75 73 LYS A CA 1
ATOM 624 C C . LYS A 1 73 ? -0.078 -2.369 21.979 1.00 93.75 73 LYS A C 1
ATOM 626 O O . LYS A 1 73 ? 0.880 -2.185 21.228 1.00 93.75 73 LYS A O 1
ATOM 631 N N . HIS A 1 74 ? -1.132 -3.099 21.615 1.00 92.12 74 HIS A N 1
ATOM 632 C CA . HIS A 1 74 ? -1.209 -3.764 20.313 1.00 92.12 74 HIS A CA 1
ATOM 633 C C . HIS A 1 74 ? -1.505 -2.800 19.162 1.00 92.12 74 HIS A C 1
ATOM 635 O O . HIS A 1 74 ? -0.968 -2.998 18.072 1.00 92.12 74 HIS A O 1
ATOM 641 N N . GLU A 1 75 ? -2.283 -1.742 19.396 1.00 89.88 75 GLU A N 1
ATOM 642 C CA . GLU A 1 75 ? -2.466 -0.655 18.430 1.00 89.88 75 GLU A CA 1
ATOM 643 C C . GLU A 1 75 ? -1.132 0.040 18.135 1.00 89.88 75 GLU A C 1
ATOM 645 O O . GLU A 1 75 ? -0.765 0.194 16.967 1.00 89.88 75 GLU A O 1
ATOM 650 N N . GLN A 1 76 ? -0.364 0.379 19.177 1.00 91.50 76 GLN A N 1
ATOM 651 C CA . GLN A 1 76 ? 0.956 0.989 19.023 1.00 91.50 76 GLN A CA 1
ATOM 652 C C . GLN A 1 76 ? 1.921 0.068 18.266 1.00 91.50 76 GLN A C 1
ATOM 654 O O . GLN A 1 76 ? 2.558 0.507 17.309 1.00 91.50 76 GLN A O 1
ATOM 659 N N . LEU A 1 77 ? 1.983 -1.215 18.636 1.00 93.56 77 LEU A N 1
ATOM 660 C CA . LEU A 1 77 ? 2.855 -2.196 17.984 1.00 93.56 77 LEU A CA 1
ATOM 661 C C . LEU A 1 77 ? 2.484 -2.389 16.507 1.00 93.56 77 LEU A C 1
ATOM 663 O O . LEU A 1 77 ? 3.364 -2.468 15.647 1.00 93.56 77 LEU A O 1
ATOM 667 N N . LEU A 1 78 ? 1.187 -2.445 16.191 1.00 91.75 78 LEU A N 1
ATOM 668 C CA . LEU A 1 78 ? 0.711 -2.594 14.817 1.00 91.75 78 LEU A CA 1
ATOM 669 C C . LEU A 1 78 ? 1.044 -1.358 13.970 1.00 91.75 78 LEU A C 1
ATOM 671 O O . LEU A 1 78 ? 1.539 -1.503 12.848 1.00 91.75 78 LEU A O 1
ATOM 675 N N . LEU A 1 79 ? 0.818 -0.157 14.513 1.00 91.50 79 LEU A N 1
ATOM 676 C CA . LEU A 1 79 ? 1.162 1.107 13.858 1.00 91.50 79 LEU A CA 1
ATOM 677 C C . LEU A 1 79 ? 2.665 1.218 13.606 1.00 91.50 79 LEU A C 1
ATOM 679 O O . LEU A 1 79 ? 3.078 1.543 12.493 1.00 91.50 79 LEU A O 1
ATOM 683 N N . GLU A 1 80 ? 3.483 0.906 14.608 1.00 93.19 80 GLU A N 1
ATOM 684 C CA . GLU A 1 80 ? 4.938 0.944 14.500 1.00 93.19 80 GLU A CA 1
ATOM 685 C C . GLU A 1 80 ? 5.450 -0.055 13.460 1.00 93.19 80 GLU A C 1
ATOM 687 O O . GLU A 1 80 ? 6.230 0.307 12.577 1.00 93.19 80 GLU A O 1
ATOM 692 N N . LYS A 1 81 ? 4.944 -1.293 13.480 1.00 92.94 81 LYS A N 1
ATOM 693 C CA . LYS A 1 81 ? 5.328 -2.317 12.503 1.00 92.94 81 LYS A CA 1
ATOM 694 C C . LYS A 1 81 ? 4.975 -1.902 11.073 1.00 92.94 81 LYS A C 1
ATOM 696 O O . LYS A 1 81 ? 5.807 -2.031 10.176 1.00 92.94 81 LYS A O 1
ATOM 701 N N . LEU A 1 82 ? 3.766 -1.389 10.841 1.00 91.88 82 LEU A N 1
ATOM 702 C CA . LEU A 1 82 ? 3.331 -0.940 9.510 1.00 91.88 82 LEU A CA 1
ATOM 703 C C . LEU A 1 82 ? 4.072 0.312 9.036 1.00 91.88 82 LEU A C 1
ATOM 705 O O . LEU A 1 82 ? 4.324 0.455 7.835 1.00 91.88 82 LEU A O 1
ATOM 709 N N . TYR A 1 83 ? 4.441 1.194 9.964 1.00 92.44 83 TYR A N 1
ATOM 710 C CA . TYR A 1 83 ? 5.284 2.345 9.676 1.00 92.44 83 TYR A CA 1
ATOM 711 C C . TYR A 1 83 ? 6.694 1.903 9.274 1.00 92.44 83 TYR A C 1
ATOM 713 O O . TYR A 1 83 ? 7.147 2.295 8.201 1.00 92.44 83 TYR A O 1
ATOM 721 N N . ASN A 1 84 ? 7.340 1.020 10.043 1.00 92.50 84 ASN A N 1
ATOM 722 C CA . ASN A 1 84 ? 8.688 0.510 9.755 1.00 92.50 84 ASN A CA 1
ATOM 723 C C . ASN A 1 84 ? 8.745 -0.269 8.429 1.00 92.50 84 ASN A C 1
ATOM 725 O O . ASN A 1 84 ? 9.701 -0.139 7.663 1.00 92.50 84 ASN A O 1
ATOM 729 N N . MET A 1 85 ? 7.689 -1.021 8.097 1.00 89.75 85 MET A N 1
ATOM 730 C CA . MET A 1 85 ? 7.557 -1.662 6.780 1.00 89.75 85 MET A CA 1
ATOM 731 C C . MET A 1 85 ? 7.318 -0.662 5.633 1.00 89.75 85 MET A C 1
ATOM 733 O O . MET A 1 85 ? 7.498 -1.018 4.474 1.00 89.75 85 MET A O 1
ATOM 737 N N . GLY A 1 86 ? 6.925 0.581 5.928 1.00 89.31 86 GLY A N 1
ATOM 738 C CA . GLY A 1 86 ? 6.695 1.633 4.932 1.00 89.31 86 GLY A CA 1
ATOM 739 C C . GLY A 1 86 ? 5.300 1.651 4.311 1.00 89.31 86 GLY A C 1
ATOM 740 O O . GLY A 1 86 ? 5.041 2.450 3.416 1.00 89.31 86 GLY A O 1
ATOM 741 N N . VAL A 1 87 ? 4.383 0.813 4.799 1.00 91.06 87 VAL A N 1
ATOM 742 C CA . VAL A 1 87 ? 2.997 0.741 4.301 1.00 91.06 87 VAL A CA 1
ATOM 743 C C . VAL A 1 87 ? 2.199 1.982 4.706 1.00 91.06 87 VAL A C 1
ATOM 745 O O . VAL A 1 87 ? 1.367 2.465 3.937 1.00 91.06 87 VAL A O 1
ATOM 748 N N . LEU A 1 88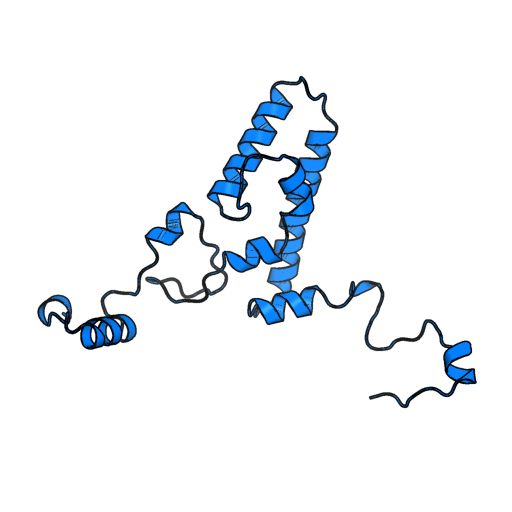 ? 2.460 2.506 5.907 1.00 90.00 88 LEU A N 1
ATOM 749 C CA . LEU A 1 88 ? 1.874 3.749 6.407 1.00 90.00 88 LEU A CA 1
ATOM 750 C C . LEU A 1 88 ? 2.894 4.883 6.374 1.00 90.00 88 LEU A C 1
ATOM 752 O O . LEU A 1 88 ? 4.054 4.697 6.737 1.00 90.00 88 LEU A O 1
ATOM 756 N N . SER A 1 89 ? 2.441 6.077 5.984 1.00 86.25 89 SER A N 1
ATOM 757 C CA . SER A 1 89 ? 3.240 7.309 5.981 1.00 86.25 89 SER A CA 1
ATOM 758 C C . SER A 1 89 ? 3.399 7.926 7.371 1.00 86.25 89 SER A C 1
ATOM 760 O O . SER A 1 89 ? 4.400 8.579 7.634 1.00 86.25 89 SER A O 1
ATOM 762 N N . THR A 1 90 ? 2.401 7.744 8.236 1.00 87.75 90 THR A N 1
ATOM 763 C CA . THR A 1 90 ? 2.236 8.420 9.529 1.00 87.75 90 THR A CA 1
ATOM 764 C C . THR A 1 90 ? 1.780 7.423 10.591 1.00 87.75 90 THR A C 1
ATOM 766 O O . THR A 1 90 ? 1.039 6.497 10.275 1.00 87.75 90 THR A O 1
ATOM 769 N N . LYS A 1 91 ? 2.192 7.632 11.850 1.00 85.81 91 LYS A N 1
ATOM 770 C CA . LYS A 1 91 ? 1.875 6.757 12.999 1.00 85.81 91 LYS A CA 1
ATOM 771 C C . LYS A 1 91 ? 0.812 7.314 13.961 1.00 85.81 91 LYS A C 1
ATOM 773 O O . LYS A 1 91 ? 0.619 6.765 15.034 1.00 85.81 91 LYS A O 1
ATOM 778 N N . SER A 1 92 ? 0.169 8.433 13.623 1.00 78.19 92 SER A N 1
ATOM 779 C CA . SER A 1 92 ? -0.631 9.215 14.579 1.00 78.19 92 SER A CA 1
ATOM 780 C C . SER A 1 92 ? -2.091 8.785 14.718 1.00 78.19 92 SER A C 1
ATOM 782 O O . SER A 1 92 ? -2.694 9.060 15.748 1.00 78.19 92 SER A O 1
ATOM 784 N N . LYS A 1 93 ? -2.689 8.152 13.702 1.00 85.06 93 LYS A N 1
ATOM 785 C CA . LYS A 1 93 ? -4.132 7.871 13.674 1.00 85.06 93 LYS A CA 1
ATOM 786 C C . LYS A 1 93 ? -4.396 6.377 13.531 1.00 85.06 93 LYS A C 1
ATOM 788 O O . LYS A 1 93 ? -3.936 5.764 12.575 1.00 85.06 93 LYS A O 1
ATOM 793 N N . ILE A 1 94 ? -5.214 5.814 14.423 1.00 81.00 94 ILE A N 1
ATOM 794 C CA . ILE A 1 94 ? -5.658 4.409 14.347 1.00 81.00 94 ILE A CA 1
ATOM 795 C C . ILE A 1 94 ? -6.544 4.177 13.110 1.00 81.00 94 ILE A C 1
ATOM 797 O O . ILE A 1 94 ? -6.477 3.126 12.482 1.00 81.00 94 ILE A O 1
ATOM 801 N N . SER A 1 95 ? -7.293 5.196 12.674 1.00 83.94 95 SER A N 1
ATOM 802 C CA . SER A 1 95 ? -8.129 5.141 11.463 1.00 83.94 95 SER A CA 1
ATOM 803 C C . SER A 1 95 ? -7.340 4.952 10.161 1.00 83.94 95 SER A C 1
ATOM 805 O O . SER A 1 95 ? -7.904 4.534 9.145 1.00 83.94 95 SER A O 1
ATOM 807 N N . ASP A 1 96 ? -6.030 5.218 10.174 1.00 84.94 96 ASP A N 1
ATOM 808 C CA . ASP A 1 96 ? -5.163 4.963 9.025 1.00 84.94 96 ASP A CA 1
ATOM 809 C C . ASP A 1 96 ? -5.018 3.453 8.751 1.00 84.94 96 ASP A C 1
ATOM 811 O O . ASP A 1 96 ? -4.803 3.061 7.601 1.00 84.94 96 ASP A O 1
ATOM 815 N N . LEU A 1 97 ? -5.204 2.597 9.764 1.00 82.62 97 LEU A N 1
ATOM 816 C CA . LEU A 1 97 ? -5.140 1.138 9.623 1.00 82.62 97 LEU A CA 1
ATOM 817 C C . LEU A 1 97 ? -6.245 0.586 8.714 1.00 82.62 97 LEU A C 1
ATOM 819 O O . LEU A 1 97 ? -6.013 -0.360 7.965 1.00 82.62 97 LEU A O 1
ATOM 823 N N . GLU A 1 98 ? -7.434 1.182 8.747 1.00 82.81 98 GLU A N 1
ATOM 824 C CA . GLU A 1 98 ? -8.572 0.718 7.949 1.00 82.81 98 GLU A CA 1
ATOM 825 C C . GLU A 1 98 ? -8.524 1.281 6.528 1.00 82.81 98 GLU A C 1
ATOM 827 O O . GLU A 1 98 ? -8.647 0.542 5.543 1.00 82.81 98 GLU A O 1
ATOM 832 N N . ASN A 1 99 ? -8.289 2.592 6.429 1.00 85.44 99 ASN A N 1
ATOM 833 C CA . ASN A 1 99 ? -8.450 3.337 5.185 1.00 85.44 99 ASN A CA 1
ATOM 834 C C . ASN A 1 99 ? -7.192 3.335 4.309 1.00 85.44 99 ASN A C 1
ATOM 836 O O . ASN A 1 99 ? -7.297 3.268 3.082 1.00 85.44 99 ASN A O 1
ATOM 840 N N . LYS A 1 100 ? -5.996 3.419 4.908 1.00 87.56 100 LYS A N 1
ATOM 841 C CA . LYS A 1 100 ? -4.742 3.608 4.153 1.00 87.56 100 LYS A CA 1
ATOM 842 C C . LYS A 1 100 ? -3.994 2.310 3.873 1.00 87.56 100 LYS A C 1
ATOM 844 O O . LYS A 1 100 ? -3.225 2.257 2.910 1.00 87.56 100 LYS A O 1
ATOM 849 N N . VAL A 1 101 ? -4.224 1.252 4.654 1.00 89.12 101 VAL A N 1
ATOM 850 C CA . VAL A 1 101 ? -3.656 -0.073 4.368 1.00 89.12 101 VAL A CA 1
ATOM 851 C C . VAL A 1 101 ? -4.359 -0.628 3.136 1.00 89.12 101 VAL A C 1
ATOM 853 O O . VAL A 1 101 ? -5.494 -1.082 3.215 1.00 89.12 101 VAL A O 1
ATOM 856 N N . THR A 1 102 ? -3.717 -0.552 1.972 1.00 90.81 102 THR A N 1
ATOM 857 C CA . THR A 1 102 ? -4.277 -0.979 0.684 1.00 90.81 102 THR A CA 1
ATOM 858 C C . THR A 1 102 ? -3.262 -1.819 -0.080 1.00 90.81 102 THR A C 1
ATOM 860 O O . THR A 1 102 ? -2.063 -1.737 0.164 1.00 90.81 102 THR A O 1
ATOM 863 N N . VAL A 1 103 ? -3.725 -2.602 -1.059 1.00 91.75 103 VAL A N 1
ATOM 864 C CA . VAL A 1 103 ? -2.811 -3.361 -1.930 1.00 91.75 103 VAL A CA 1
ATOM 865 C C . VAL A 1 103 ? -1.845 -2.412 -2.640 1.00 91.75 103 VAL A C 1
ATOM 867 O O . VAL A 1 103 ? -0.651 -2.671 -2.698 1.00 91.75 103 VAL A O 1
ATOM 870 N N . SER A 1 104 ? -2.334 -1.247 -3.069 1.00 91.19 104 SER A N 1
ATOM 871 C CA . SER A 1 104 ? -1.507 -0.207 -3.678 1.00 91.19 104 SER A CA 1
ATOM 872 C C . SER A 1 104 ? -0.385 0.292 -2.764 1.00 91.19 104 SER A C 1
ATOM 874 O O . SER A 1 104 ? 0.702 0.565 -3.265 1.00 91.19 104 SER A O 1
ATOM 876 N N . SER A 1 105 ? -0.607 0.419 -1.448 1.00 90.12 105 SER A N 1
ATOM 877 C CA . SER A 1 105 ? 0.463 0.850 -0.538 1.00 90.12 105 SER A CA 1
ATOM 878 C C . SER A 1 105 ? 1.539 -0.220 -0.360 1.00 90.12 105 SER A C 1
ATOM 880 O O . SER A 1 105 ? 2.707 0.138 -0.262 1.00 90.12 105 SER A O 1
ATOM 882 N N . LEU A 1 106 ? 1.186 -1.508 -0.425 1.00 90.00 106 LEU A N 1
ATOM 883 C CA . LEU A 1 106 ? 2.165 -2.602 -0.489 1.00 90.00 106 LEU A CA 1
ATOM 884 C C . LEU A 1 106 ? 2.914 -2.624 -1.826 1.00 90.00 106 LEU A C 1
ATOM 886 O O . LEU A 1 106 ? 4.136 -2.733 -1.844 1.00 90.00 106 LEU A O 1
ATOM 890 N N . CYS A 1 107 ? 2.211 -2.466 -2.949 1.00 89.88 107 CYS A N 1
ATOM 891 C CA . CYS A 1 107 ? 2.833 -2.504 -4.274 1.00 89.88 107 CYS A CA 1
ATOM 892 C C . CYS A 1 107 ? 3.837 -1.364 -4.496 1.00 89.88 107 CYS A C 1
ATOM 894 O O . CYS A 1 107 ? 4.836 -1.571 -5.175 1.00 89.88 107 CYS A O 1
ATOM 896 N N . ARG A 1 108 ? 3.631 -0.194 -3.874 1.00 89.06 108 ARG A N 1
ATOM 897 C CA . ARG A 1 108 ? 4.602 0.920 -3.890 1.00 89.06 108 ARG A CA 1
ATOM 898 C C . ARG A 1 108 ? 5.934 0.594 -3.215 1.00 89.06 108 ARG A C 1
ATOM 900 O O . ARG A 1 108 ? 6.911 1.280 -3.480 1.00 89.06 108 ARG A O 1
ATOM 907 N N . ARG A 1 109 ? 5.973 -0.411 -2.337 1.00 88.88 109 ARG A N 1
ATOM 908 C CA . ARG A 1 109 ? 7.184 -0.845 -1.620 1.00 88.88 109 ARG A CA 1
ATOM 909 C C . ARG A 1 109 ? 7.990 -1.894 -2.385 1.00 88.88 109 ARG A C 1
ATOM 911 O O . ARG A 1 109 ? 9.007 -2.357 -1.876 1.00 88.88 109 ARG A O 1
ATOM 918 N N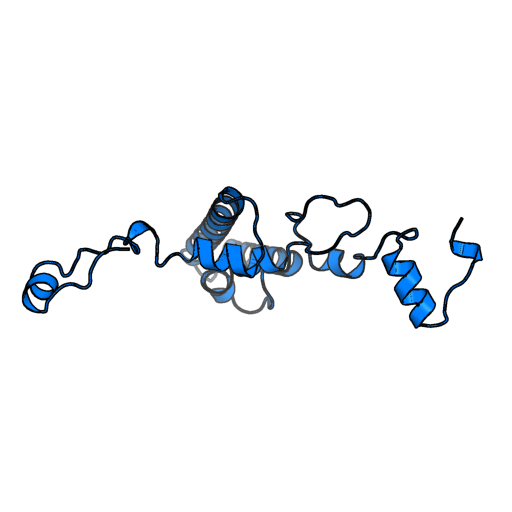 . ARG A 1 110 ? 7.528 -2.306 -3.570 1.00 86.94 110 ARG A N 1
ATOM 919 C CA . ARG A 1 110 ? 8.229 -3.275 -4.418 1.00 86.94 110 ARG A CA 1
ATOM 920 C C . ARG A 1 110 ? 9.402 -2.612 -5.129 1.00 86.94 110 ARG A C 1
ATOM 922 O O . ARG A 1 110 ? 9.306 -1.463 -5.562 1.00 86.94 110 ARG A O 1
ATOM 929 N N . THR A 1 111 ? 10.491 -3.349 -5.294 1.00 70.75 111 THR A N 1
ATOM 930 C CA . THR A 1 111 ? 11.634 -2.904 -6.095 1.00 70.75 111 THR A CA 1
ATOM 931 C C . THR A 1 111 ? 11.342 -2.981 -7.579 1.00 70.75 111 THR A C 1
ATOM 933 O O . THR A 1 111 ? 11.151 -4.064 -8.124 1.00 70.75 111 THR A O 1
ATOM 936 N N . GLY A 1 112 ? 11.399 -1.836 -8.256 1.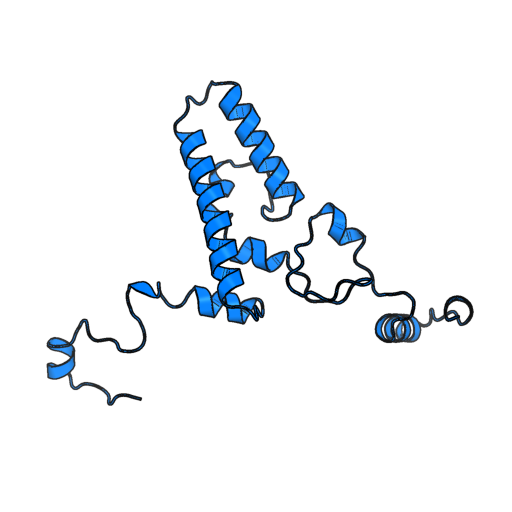00 63.94 112 GLY A N 1
ATOM 937 C CA . GLY A 1 112 ? 11.500 -1.798 -9.714 1.00 63.94 112 GLY A CA 1
ATOM 938 C C . GLY A 1 112 ? 12.934 -1.963 -10.232 1.00 63.94 112 GLY A C 1
ATOM 939 O O . GLY A 1 112 ? 13.114 -2.331 -11.389 1.00 63.94 112 GLY A O 1
ATOM 940 N N . CYS A 1 113 ? 13.956 -1.682 -9.410 1.00 48.88 113 CYS A N 1
ATOM 941 C CA . CYS A 1 113 ? 15.351 -1.672 -9.848 1.00 48.88 113 CYS A CA 1
ATOM 942 C C . CYS A 1 113 ? 16.222 -2.713 -9.136 1.00 48.88 113 CYS A C 1
ATOM 944 O O . CYS A 1 113 ? 16.069 -3.006 -7.952 1.00 48.88 113 CYS A O 1
ATOM 946 N N . TRP A 1 114 ? 17.154 -3.248 -9.920 1.00 45.22 114 TRP A N 1
ATOM 947 C CA . TRP A 1 114 ? 18.169 -4.217 -9.537 1.00 45.22 114 TRP A CA 1
ATOM 948 C C . TRP A 1 114 ? 19.181 -3.594 -8.570 1.00 45.22 114 TRP A C 1
ATOM 950 O O . TRP A 1 114 ? 20.157 -2.969 -8.992 1.00 45.22 114 TRP A O 1
ATOM 960 N N . ALA A 1 115 ? 18.964 -3.776 -7.273 1.00 48.69 115 ALA A N 1
ATOM 961 C CA . ALA A 1 115 ? 20.019 -3.624 -6.279 1.00 48.69 115 ALA A CA 1
ATOM 962 C C . ALA A 1 115 ? 20.733 -4.961 -6.051 1.00 48.69 115 ALA A C 1
ATOM 964 O O . ALA A 1 115 ? 20.243 -6.018 -6.453 1.00 48.69 115 ALA A O 1
ATOM 965 N N . LYS A 1 116 ? 21.927 -4.897 -5.458 1.00 49.09 116 LYS A N 1
ATOM 966 C CA . LYS A 1 116 ? 22.896 -5.998 -5.315 1.00 49.09 116 LYS A CA 1
ATOM 967 C C . LYS A 1 116 ? 22.222 -7.369 -5.089 1.00 49.09 116 LYS A C 1
ATOM 969 O O . LYS A 1 116 ? 21.625 -7.614 -4.049 1.00 49.09 116 LYS A O 1
ATOM 974 N N . CYS A 1 117 ? 22.318 -8.236 -6.104 1.00 62.38 117 CYS A N 1
ATOM 975 C CA . CYS A 1 117 ? 21.875 -9.640 -6.129 1.00 62.38 117 CYS A CA 1
ATOM 976 C C . CYS A 1 117 ? 20.362 -9.934 -6.025 1.00 62.38 117 CYS A C 1
ATOM 978 O O . CYS A 1 117 ? 19.993 -11.106 -6.073 1.00 62.38 117 CYS A O 1
ATOM 980 N N . ILE A 1 118 ? 19.482 -8.932 -5.928 1.00 71.25 118 ILE A N 1
ATOM 981 C CA . ILE A 1 118 ? 18.029 -9.165 -5.889 1.00 71.25 118 ILE A CA 1
ATOM 982 C C . ILE A 1 118 ? 17.503 -9.214 -7.324 1.00 71.25 118 ILE A C 1
ATOM 984 O O . ILE A 1 118 ? 17.443 -8.199 -8.016 1.00 71.25 118 ILE A O 1
ATOM 988 N N . THR A 1 119 ? 17.141 -10.415 -7.769 1.00 75.50 119 THR A N 1
ATOM 989 C CA . THR A 1 119 ? 16.611 -10.672 -9.115 1.00 75.50 119 THR A CA 1
ATOM 990 C C . THR A 1 119 ? 15.087 -10.605 -9.178 1.00 75.50 119 THR A C 1
ATOM 992 O O . THR A 1 119 ? 14.540 -10.413 -10.261 1.00 75.50 119 THR A O 1
ATOM 995 N N . ASP A 1 120 ? 14.405 -10.756 -8.038 1.00 80.69 120 ASP A N 1
ATOM 996 C CA . ASP A 1 120 ? 12.945 -10.791 -7.958 1.00 80.69 120 ASP A CA 1
ATOM 997 C C . ASP A 1 120 ? 12.345 -9.373 -7.825 1.00 80.69 120 ASP A C 1
ATOM 999 O O . ASP A 1 120 ? 12.525 -8.723 -6.788 1.00 80.69 120 ASP A O 1
ATOM 1003 N N . PRO A 1 121 ? 11.566 -8.887 -8.815 1.00 79.62 121 PRO A N 1
ATOM 1004 C CA . PRO A 1 121 ? 10.854 -7.607 -8.736 1.00 79.62 121 PRO A CA 1
ATOM 1005 C C . PRO A 1 121 ? 9.746 -7.577 -7.667 1.00 79.62 121 PRO A C 1
ATOM 1007 O O . PRO A 1 121 ? 9.136 -6.530 -7.426 1.00 79.62 121 PRO A O 1
ATOM 1010 N N . ALA A 1 122 ? 9.408 -8.723 -7.068 1.00 85.12 122 ALA A N 1
ATOM 1011 C CA . ALA A 1 122 ? 8.422 -8.832 -5.999 1.00 85.12 122 ALA A CA 1
ATOM 1012 C C . ALA A 1 122 ? 8.960 -8.576 -4.594 1.00 85.12 122 ALA A C 1
ATOM 1014 O O . ALA A 1 122 ? 8.168 -8.536 -3.645 1.00 85.12 122 ALA A O 1
ATOM 1015 N N . TYR A 1 123 ? 10.264 -8.341 -4.455 1.00 86.88 123 TYR A N 1
ATOM 1016 C CA . TYR A 1 123 ? 10.867 -8.047 -3.167 1.00 86.88 123 TYR A CA 1
ATOM 1017 C C . TYR A 1 123 ? 10.316 -6.743 -2.564 1.00 86.88 123 TYR A C 1
ATOM 1019 O O . TYR A 1 123 ? 10.303 -5.687 -3.202 1.00 86.88 123 TYR A O 1
ATOM 1027 N N . LEU A 1 124 ? 9.829 -6.829 -1.321 1.00 87.38 124 LEU A N 1
ATOM 1028 C CA . LEU A 1 124 ? 9.286 -5.698 -0.568 1.00 87.38 124 LEU A CA 1
ATOM 1029 C C . LEU A 1 124 ? 10.378 -5.066 0.292 1.00 87.38 124 LEU A C 1
ATOM 1031 O O . LEU A 1 124 ? 10.917 -5.708 1.193 1.00 87.38 124 LEU A O 1
ATOM 1035 N N . ILE A 1 125 ? 10.641 -3.782 0.066 1.00 88.62 125 ILE A N 1
ATOM 1036 C CA . ILE A 1 125 ? 11.618 -3.019 0.838 1.00 88.62 125 ILE A CA 1
ATOM 1037 C C . ILE A 1 125 ? 10.949 -2.347 2.038 1.00 88.62 125 ILE A C 1
ATOM 1039 O O . ILE A 1 125 ? 9.954 -1.626 1.908 1.00 88.62 125 ILE A O 1
ATOM 1043 N N . THR A 1 126 ? 11.543 -2.518 3.217 1.00 90.81 126 THR A N 1
ATOM 1044 C CA . THR A 1 126 ? 11.188 -1.783 4.443 1.00 90.81 126 THR A CA 1
ATOM 1045 C C . THR A 1 126 ? 11.895 -0.431 4.489 1.00 90.81 126 THR A C 1
ATOM 1047 O O . THR A 1 126 ? 12.895 -0.243 3.805 1.00 90.81 126 THR A O 1
ATOM 1050 N N . ARG A 1 127 ? 11.403 0.532 5.281 1.00 89.06 127 ARG A N 1
ATOM 1051 C CA . ARG A 1 127 ? 11.966 1.900 5.286 1.00 89.06 127 ARG A CA 1
ATOM 1052 C C . ARG A 1 127 ? 13.459 1.918 5.579 1.00 89.06 127 ARG A C 1
ATOM 1054 O O . ARG A 1 127 ? 14.213 2.583 4.892 1.00 89.06 127 ARG A O 1
ATOM 1061 N N . ASN A 1 128 ? 13.877 1.112 6.547 1.00 89.50 128 ASN A N 1
ATOM 1062 C CA . ASN A 1 128 ? 15.273 1.038 6.966 1.00 89.50 128 ASN A CA 1
ATOM 1063 C C . ASN A 1 128 ? 16.184 0.461 5.872 1.00 89.50 128 ASN A C 1
ATOM 1065 O O . ASN A 1 128 ? 17.379 0.713 5.887 1.00 89.50 128 ASN A O 1
ATOM 1069 N N . LEU A 1 129 ? 15.639 -0.334 4.944 1.00 85.94 129 LEU A N 1
ATOM 1070 C CA . LEU A 1 129 ? 16.399 -0.932 3.846 1.00 85.94 129 LEU A CA 1
ATOM 1071 C C . LEU A 1 129 ? 16.504 -0.014 2.619 1.00 85.94 129 LEU A C 1
ATOM 1073 O O . LEU A 1 129 ? 17.351 -0.266 1.765 1.00 85.94 129 LEU A O 1
ATOM 1077 N N . GLU A 1 130 ? 15.679 1.036 2.522 1.00 83.75 130 GLU A N 1
ATOM 1078 C CA . GLU A 1 130 ? 15.685 1.958 1.373 1.00 83.75 130 GLU A CA 1
ATOM 1079 C C . GLU A 1 130 ? 17.023 2.683 1.227 1.00 83.75 130 GLU A C 1
ATOM 1081 O O . GLU A 1 130 ? 17.528 2.803 0.113 1.00 83.75 130 GLU A O 1
ATOM 1086 N N . ASP A 1 131 ? 17.631 3.088 2.343 1.00 86.19 131 ASP A N 1
ATOM 1087 C CA . ASP A 1 131 ? 18.885 3.850 2.346 1.00 86.19 131 ASP A CA 1
ATOM 1088 C C . ASP A 1 131 ? 20.084 3.032 1.839 1.00 86.19 131 ASP A C 1
ATOM 1090 O O . ASP A 1 131 ? 21.059 3.583 1.329 1.00 86.19 131 ASP A O 1
ATOM 1094 N N . TYR A 1 132 ? 20.006 1.702 1.931 1.00 84.19 132 TYR A N 1
ATOM 1095 C CA . TYR A 1 132 ? 21.063 0.794 1.477 1.00 84.19 132 TYR A CA 1
ATOM 1096 C C . TYR A 1 132 ? 20.904 0.371 0.012 1.00 84.19 132 TYR A C 1
ATOM 1098 O O . TYR A 1 132 ? 21.753 -0.352 -0.525 1.00 84.19 132 TYR A O 1
ATOM 1106 N N . LEU A 1 133 ? 19.831 0.806 -0.657 1.00 82.69 133 LEU A N 1
ATOM 1107 C CA . LEU A 1 133 ? 19.551 0.426 -2.033 1.00 82.69 133 LEU A CA 1
ATOM 1108 C C . LEU A 1 133 ? 20.522 1.119 -2.995 1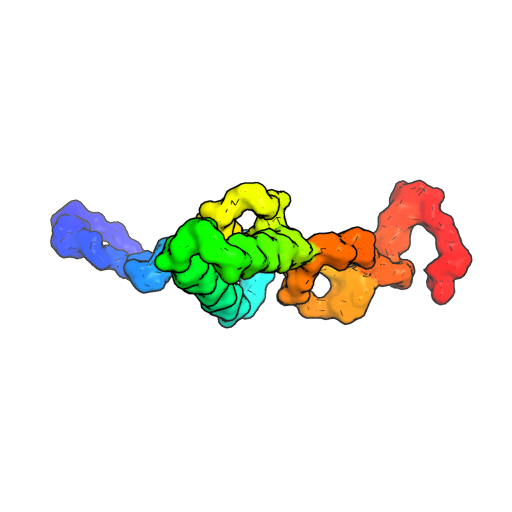.00 82.69 133 LEU A C 1
ATOM 1110 O O . LEU A 1 133 ? 20.357 2.280 -3.367 1.00 82.69 133 LEU A O 1
ATOM 1114 N N . THR A 1 134 ? 21.541 0.385 -3.432 1.00 82.25 134 THR A N 1
ATOM 1115 C CA . THR A 1 134 ? 22.561 0.886 -4.357 1.00 82.25 134 THR A CA 1
ATOM 1116 C C . THR A 1 134 ? 22.793 -0.082 -5.511 1.00 82.25 134 THR A C 1
ATOM 1118 O O . THR A 1 134 ? 22.560 -1.292 -5.414 1.00 82.25 134 THR A O 1
ATOM 1121 N N . TRP A 1 135 ? 23.244 0.468 -6.640 1.00 83.00 135 TRP A N 1
ATOM 1122 C CA . TRP A 1 135 ? 23.699 -0.334 -7.769 1.00 83.00 135 TRP A CA 1
ATOM 1123 C C . TRP A 1 135 ? 24.897 -1.191 -7.363 1.00 83.00 135 TRP A C 1
ATOM 1125 O O . TRP A 1 135 ? 25.758 -0.739 -6.608 1.00 83.00 135 TRP A O 1
ATOM 1135 N N . VAL A 1 136 ? 24.999 -2.390 -7.942 1.00 82.75 136 VAL A N 1
ATOM 1136 C CA . VAL A 1 136 ? 26.210 -3.216 -7.838 1.00 82.75 136 VAL A CA 1
ATOM 1137 C C . VAL A 1 136 ? 27.422 -2.391 -8.278 1.00 82.75 136 VAL A C 1
ATOM 1139 O O . VAL A 1 136 ? 27.346 -1.653 -9.267 1.00 82.75 136 VAL A O 1
ATOM 1142 N N . ASP A 1 137 ? 28.539 -2.545 -7.573 1.00 81.62 137 ASP A N 1
ATOM 1143 C CA . ASP A 1 137 ? 29.767 -1.780 -7.806 1.00 81.62 137 ASP A CA 1
ATOM 1144 C C . ASP A 1 137 ? 30.268 -1.922 -9.253 1.00 81.62 137 ASP A C 1
ATOM 1146 O O . ASP A 1 137 ? 30.504 -0.923 -9.929 1.00 81.62 137 ASP A O 1
ATOM 1150 N N . ASN A 1 138 ? 30.215 -3.140 -9.798 1.00 80.94 138 ASN A N 1
ATOM 1151 C CA . ASN A 1 138 ? 30.588 -3.447 -11.183 1.00 80.94 138 ASN A CA 1
ATOM 1152 C C . ASN A 1 138 ? 29.494 -3.181 -12.234 1.00 80.94 138 ASN A C 1
ATOM 1154 O O . ASN A 1 138 ? 29.631 -3.573 -13.395 1.00 80.94 138 ASN A O 1
ATOM 1158 N N . SER A 1 139 ? 28.388 -2.526 -11.875 1.00 83.56 139 SER A N 1
ATOM 1159 C CA . SER A 1 139 ? 27.300 -2.290 -12.829 1.00 83.56 139 SER A CA 1
ATOM 1160 C C . SER A 1 139 ? 27.666 -1.244 -13.889 1.00 83.56 139 SER A C 1
ATOM 1162 O O . SER A 1 139 ? 28.163 -0.154 -13.598 1.00 83.56 139 SER A O 1
ATOM 1164 N N . LYS A 1 140 ? 27.320 -1.535 -15.150 1.00 86.12 140 LYS A N 1
ATOM 1165 C CA . LYS A 1 140 ? 27.468 -0.584 -16.269 1.00 86.12 140 LYS A CA 1
ATOM 1166 C C . LYS A 1 140 ? 26.694 0.720 -16.026 1.00 86.12 140 LYS A C 1
ATOM 1168 O O . LYS A 1 140 ? 27.139 1.786 -16.436 1.00 86.12 140 LYS A O 1
ATOM 1173 N N . ILE A 1 141 ? 25.560 0.642 -15.326 1.00 87.00 141 ILE A N 1
ATOM 1174 C CA . ILE A 1 141 ? 24.731 1.803 -14.979 1.00 87.00 141 ILE A CA 1
ATOM 1175 C C . ILE A 1 141 ? 25.474 2.720 -14.000 1.00 87.00 141 ILE A C 1
ATOM 1177 O O . ILE A 1 141 ? 25.570 3.919 -14.259 1.00 87.00 141 ILE A O 1
ATOM 1181 N N . LYS A 1 142 ? 26.065 2.173 -12.925 1.00 85.88 142 LYS A N 1
ATOM 1182 C CA . LYS A 1 142 ? 26.871 2.956 -11.973 1.00 85.88 142 LYS A CA 1
ATOM 1183 C C . LYS A 1 142 ? 28.056 3.621 -12.675 1.00 85.88 142 LYS A C 1
ATOM 1185 O O . LYS A 1 142 ? 28.260 4.819 -12.495 1.00 85.88 142 LYS A O 1
ATOM 1190 N N . ARG A 1 143 ? 28.755 2.894 -13.556 1.00 86.75 143 ARG A N 1
ATOM 1191 C CA . ARG A 1 143 ? 29.852 3.440 -14.382 1.00 86.75 143 ARG A CA 1
ATOM 1192 C C . ARG A 1 143 ? 29.401 4.610 -15.255 1.00 86.75 143 ARG A C 1
ATOM 1194 O O . ARG A 1 143 ? 30.050 5.649 -15.254 1.00 86.75 143 ARG A O 1
ATOM 1201 N N . ASN A 1 144 ? 28.268 4.483 -15.947 1.00 89.62 144 ASN A N 1
ATOM 1202 C CA . ASN A 1 144 ? 27.731 5.565 -16.779 1.00 89.62 144 ASN A CA 1
ATOM 1203 C C . ASN A 1 144 ? 27.379 6.810 -15.954 1.00 89.62 144 ASN A C 1
ATOM 1205 O O . ASN A 1 144 ? 27.683 7.926 -16.371 1.00 89.62 144 ASN A O 1
ATOM 1209 N N . VAL A 1 145 ? 26.785 6.632 -14.770 1.00 90.12 145 VAL A N 1
ATOM 1210 C CA . VAL A 1 145 ? 26.465 7.744 -13.860 1.00 90.12 145 VAL A CA 1
ATOM 1211 C C . VAL A 1 145 ? 27.737 8.422 -13.338 1.00 90.12 145 VAL A C 1
ATOM 1213 O O . VAL A 1 145 ? 27.791 9.651 -13.291 1.00 90.12 145 VAL A O 1
ATOM 1216 N N . LEU A 1 146 ? 28.763 7.653 -12.965 1.00 89.19 146 LEU A N 1
ATOM 1217 C CA . LEU A 1 146 ? 30.052 8.189 -12.506 1.00 89.19 146 LEU A CA 1
ATOM 1218 C C . LEU A 1 146 ? 30.798 8.922 -13.625 1.00 89.19 146 LEU A C 1
ATOM 1220 O O . LEU A 1 146 ? 31.302 10.021 -13.393 1.00 89.19 146 LEU A O 1
ATOM 1224 N N . LYS A 1 147 ? 30.787 8.365 -14.843 1.00 89.50 147 LYS A N 1
ATOM 1225 C CA . LYS A 1 147 ? 31.340 8.998 -16.046 1.00 89.50 147 LYS A CA 1
ATOM 1226 C C . LYS A 1 147 ? 30.646 10.323 -16.348 1.00 89.50 147 LYS A C 1
ATOM 1228 O O . LYS A 1 147 ? 31.325 11.318 -16.547 1.00 89.50 147 LYS A O 1
ATOM 1233 N N . TYR A 1 148 ? 29.312 10.361 -16.314 1.00 92.56 148 TYR A N 1
ATOM 1234 C CA . TYR A 1 148 ? 28.551 11.604 -16.496 1.00 92.56 148 TYR A CA 1
ATOM 1235 C C . TYR A 1 148 ? 28.904 12.664 -15.442 1.00 92.56 148 TYR A C 1
ATOM 1237 O O . TYR A 1 148 ? 28.966 13.852 -15.741 1.00 92.56 148 TYR A O 1
ATOM 1245 N N . LYS A 1 149 ? 29.164 12.236 -14.203 1.00 93.12 149 LYS A N 1
ATOM 1246 C CA . LYS A 1 149 ? 29.578 13.125 -13.110 1.00 93.12 149 LYS A CA 1
ATOM 1247 C C . LYS A 1 149 ? 31.066 13.501 -13.145 1.00 93.12 149 LYS A C 1
ATOM 1249 O O . LYS A 1 149 ? 31.484 14.233 -12.253 1.00 93.12 149 LYS A O 1
ATOM 1254 N N . ASN A 1 150 ? 31.852 13.011 -14.111 1.00 88.88 150 ASN A N 1
ATOM 1255 C CA . ASN A 1 150 ? 33.317 13.135 -14.162 1.00 88.88 150 ASN A CA 1
ATOM 1256 C C . ASN A 1 150 ? 34.018 12.674 -12.866 1.00 88.88 150 ASN A C 1
ATOM 1258 O O . ASN A 1 150 ? 35.039 13.226 -12.473 1.00 88.88 150 ASN A O 1
ATOM 1262 N N . LYS A 1 151 ? 33.446 11.676 -12.180 1.00 85.38 151 LYS A N 1
ATOM 1263 C CA . LYS A 1 151 ? 33.980 11.075 -10.941 1.00 85.38 151 LYS A CA 1
ATOM 1264 C C . LYS A 1 151 ? 34.343 9.607 -11.148 1.00 85.38 151 LYS A C 1
ATOM 1266 O O . LYS A 1 151 ? 34.153 8.792 -10.250 1.00 85.38 151 LYS A O 1
ATOM 1271 N N . ILE A 1 152 ? 34.723 9.250 -12.370 1.00 78.38 152 ILE A N 1
ATOM 1272 C CA . ILE A 1 152 ? 35.160 7.892 -12.654 1.00 78.38 152 ILE A CA 1
ATOM 1273 C C . ILE A 1 152 ? 36.592 7.759 -12.145 1.00 78.38 152 ILE A C 1
ATOM 1275 O O . ILE A 1 152 ? 37.471 8.502 -12.569 1.00 78.38 152 ILE A O 1
ATOM 1279 N N . ASP A 1 153 ? 36.772 6.880 -11.170 1.00 78.19 153 ASP A N 1
ATOM 1280 C CA . ASP A 1 153 ? 38.082 6.431 -10.729 1.00 78.19 153 ASP A CA 1
ATOM 1281 C C . ASP A 1 153 ? 38.286 5.034 -11.316 1.00 78.19 153 ASP A C 1
ATOM 1283 O O . ASP A 1 153 ? 37.446 4.148 -11.127 1.00 78.19 153 ASP A O 1
ATOM 1287 N N . ASP A 1 154 ? 39.353 4.862 -12.092 1.00 73.88 154 ASP A N 1
ATOM 1288 C CA . ASP A 1 154 ? 39.636 3.607 -12.782 1.00 73.88 154 ASP A CA 1
ATOM 1289 C C . ASP A 1 154 ? 40.163 2.520 -11.824 1.00 73.88 154 ASP A C 1
ATOM 1291 O O . ASP A 1 154 ? 40.184 1.343 -12.188 1.00 73.88 154 ASP A O 1
ATOM 1295 N N . PHE A 1 155 ? 40.534 2.884 -10.588 1.00 71.44 155 PHE A N 1
ATOM 1296 C CA . PHE A 1 155 ? 41.051 1.958 -9.574 1.00 71.44 155 PHE A CA 1
ATOM 1297 C C . PHE A 1 155 ? 39.968 1.041 -8.970 1.00 71.44 155 PHE A C 1
ATOM 1299 O O . PHE A 1 155 ? 40.225 -0.131 -8.706 1.00 71.44 155 PHE A O 1
ATOM 1306 N N . ASP A 1 156 ? 38.736 1.536 -8.825 1.00 62.62 156 ASP A N 1
ATOM 1307 C CA . ASP A 1 156 ? 37.603 0.813 -8.214 1.00 62.62 156 ASP A CA 1
ATOM 1308 C C . ASP A 1 156 ? 36.889 -0.164 -9.180 1.00 62.62 156 ASP A C 1
ATOM 1310 O O . ASP A 1 156 ? 35.822 -0.700 -8.868 1.00 62.62 156 ASP A O 1
ATOM 1314 N N . LEU A 1 157 ? 37.426 -0.368 -10.390 1.00 59.22 157 LEU A N 1
ATOM 1315 C CA . LEU A 1 157 ? 36.786 -1.128 -11.476 1.00 59.22 157 LEU A CA 1
ATOM 1316 C C . LEU A 1 157 ? 37.333 -2.553 -11.683 1.00 59.22 157 LEU A C 1
ATOM 1318 O O . LEU A 1 157 ? 36.868 -3.221 -12.618 1.00 59.22 157 LEU A O 1
ATOM 1322 N N . ALA A 1 158 ? 38.280 -2.995 -10.846 1.00 51.09 158 ALA A N 1
ATOM 1323 C CA . ALA A 1 158 ? 38.856 -4.346 -10.846 1.00 51.09 158 ALA A CA 1
ATOM 1324 C C . ALA A 1 158 ? 37.956 -5.386 -10.150 1.00 51.09 158 ALA A C 1
ATOM 1326 O O . ALA A 1 158 ? 37.407 -5.093 -9.064 1.00 51.09 158 ALA A O 1
#

Foldseek 3Di:
DDDDDDPVRCVVCVPDDPPDDVVCVRVVLVVLCVVLVPPDSVVLVVLQVVLVVLLVVLVVLVPDDPPDPVSVVVLQVSLVVCVQLQLDPDSDDSVCSNVSNDSNSQSVQFDPDDFDPDPDSRDGDTPVCPVVRDHDQQDPVVQVVCVVVVNDDVVSND

Radius of gyration: 23.36 Å; chains: 1; bounding box: 77×28×60 Å

Organism: Candida albicans (NCBI:txid5476)

pLDDT: mean 86.15, std 9.6, range [45.22, 95.06]

InterPro domains:
  IPR001912 Small ribosomal subunit protein uS4, N-terminal [PF00163] (5-107)
  IPR001912 Small ribosomal subunit protein uS4, N-terminal [SM01390] (4-108)

Sequence (158 aa):
MVRALKHHEKKLLKKVDFLDWKQDQGHRDTQVMRTYHIQNREDYHKYNKICGDIRKLAHKLSLLQPTDPFRIKHEQLLLEKLYNMGVLSTKSKISDLENKVTVSSLCRRRTGCWAKCITDPAYLITRNLEDYLTWVDNSKIKRNVLKYKNKIDDFDLA